Protein AF-X1VMS5-F1 (afdb_monomer)

Nearest PDB structures (foldseek):
  7uw5-assembly1_A  TM=4.651E-01  e=5.951E-03  Escherichia coli K-12
  2aho-assembly1_B  TM=5.782E-01  e=3.122E-01  Saccharolobus solfataricus
  3cw2-assembly4_H  TM=4.442E-01  e=6.573E-02  Saccharolobus solfataricus
  1yz7-assembly1_A  TM=4.915E-01  e=4.048E-01  Pyrococcus abyssi
  1yz6-assembly1_A  TM=4.590E-01  e=3.555E-01  Pyrococcus abyssi

Structure (mmCIF, N/CA/C/O backbone):
data_AF-X1VMS5-F1
#
_entry.id   AF-X1VMS5-F1
#
loop_
_atom_site.group_PDB
_atom_site.id
_atom_site.type_symbol
_atom_site.label_atom_id
_atom_site.label_alt_id
_atom_site.label_comp_id
_atom_site.label_asym_id
_atom_site.label_entity_id
_atom_site.label_seq_id
_atom_site.pdbx_PDB_ins_code
_atom_site.Cartn_x
_atom_site.Cartn_y
_atom_site.Cartn_z
_atom_site.occupancy
_atom_site.B_iso_or_equiv
_atom_site.auth_seq_id
_atom_site.auth_comp_id
_atom_site.auth_asym_id
_atom_site.auth_atom_id
_atom_site.pdbx_PDB_model_num
ATOM 1 N N . MET A 1 1 ? -19.533 -11.650 4.746 1.00 67.62 1 MET A N 1
ATOM 2 C CA . MET A 1 1 ? -18.355 -10.965 4.183 1.00 67.62 1 MET A CA 1
ATOM 3 C C . MET A 1 1 ? -17.850 -11.803 3.021 1.00 67.62 1 MET A C 1
ATOM 5 O O . MET A 1 1 ? -17.771 -13.014 3.187 1.00 67.62 1 MET A O 1
ATOM 9 N N . ASN A 1 2 ? -17.622 -11.211 1.847 1.00 78.31 2 ASN A N 1
ATOM 10 C CA . ASN A 1 2 ? -17.078 -11.948 0.708 1.00 78.31 2 ASN A CA 1
ATOM 11 C C . ASN A 1 2 ? -15.550 -11.993 0.842 1.00 78.31 2 ASN A C 1
ATOM 13 O O . ASN A 1 2 ? -14.917 -10.943 0.887 1.00 78.31 2 ASN A O 1
ATOM 17 N N . LEU A 1 3 ? -14.993 -13.198 0.964 1.00 87.81 3 LEU A N 1
ATOM 18 C CA . LEU A 1 3 ? -13.551 -13.437 1.045 1.00 87.81 3 LEU A CA 1
ATOM 19 C C . LEU A 1 3 ? -12.930 -13.759 -0.313 1.00 87.81 3 LEU A C 1
ATOM 21 O O . LEU A 1 3 ? -11.735 -14.025 -0.391 1.00 87.81 3 LEU A O 1
ATOM 25 N N . ASP A 1 4 ? -13.720 -13.761 -1.382 1.00 92.44 4 ASP A N 1
ATOM 26 C CA . ASP A 1 4 ? -13.183 -13.879 -2.724 1.00 92.44 4 ASP A CA 1
ATOM 27 C C . ASP A 1 4 ? -12.450 -12.586 -3.089 1.00 92.44 4 ASP A C 1
ATOM 29 O O . ASP A 1 4 ? -13.071 -11.557 -3.337 1.00 92.44 4 ASP A O 1
ATOM 33 N N . TYR A 1 5 ? -11.120 -12.638 -3.080 1.00 91.88 5 TYR A N 1
ATOM 34 C CA . TYR A 1 5 ? -10.240 -11.511 -3.397 1.00 91.88 5 TYR A CA 1
ATOM 35 C C . TYR A 1 5 ? -9.513 -11.689 -4.730 1.00 91.88 5 TYR A C 1
ATOM 37 O O . TYR A 1 5 ? -8.827 -10.775 -5.179 1.00 91.88 5 TYR A O 1
ATOM 45 N N . LYS A 1 6 ? -9.616 -12.862 -5.369 1.00 91.69 6 LYS A N 1
ATOM 46 C CA . LYS A 1 6 ? -8.789 -13.186 -6.542 1.00 91.69 6 LYS A CA 1
ATOM 47 C C . LYS A 1 6 ? -9.113 -12.298 -7.734 1.00 91.69 6 LYS A C 1
ATOM 49 O O . LYS A 1 6 ? -8.205 -11.907 -8.451 1.00 91.69 6 LYS A O 1
ATOM 54 N N . HIS A 1 7 ? -10.382 -11.931 -7.889 1.00 91.75 7 HIS A N 1
ATOM 55 C CA . HIS A 1 7 ? -10.835 -11.008 -8.929 1.00 91.75 7 HIS A CA 1
ATOM 56 C C . HIS A 1 7 ? -10.293 -9.578 -8.761 1.00 91.75 7 HIS A C 1
ATOM 58 O O . HIS A 1 7 ? -10.384 -8.782 -9.688 1.00 91.75 7 HIS A O 1
ATOM 64 N N . LEU A 1 8 ? -9.750 -9.243 -7.584 1.00 91.94 8 LEU A N 1
ATOM 65 C CA . LEU A 1 8 ? -9.085 -7.968 -7.335 1.00 91.94 8 LEU A CA 1
ATOM 66 C C . LEU A 1 8 ? -7.600 -8.024 -7.704 1.00 91.94 8 LEU A C 1
ATOM 68 O O . LEU A 1 8 ? -6.955 -6.987 -7.698 1.00 91.94 8 LEU A O 1
ATOM 72 N N . LEU A 1 9 ? -7.015 -9.190 -7.980 1.00 93.19 9 LEU A N 1
ATOM 73 C CA . LEU A 1 9 ? -5.594 -9.290 -8.309 1.00 93.19 9 LEU A CA 1
ATOM 74 C C . LEU A 1 9 ? -5.364 -9.075 -9.812 1.00 93.19 9 LEU A C 1
ATOM 76 O O . LEU A 1 9 ? -6.178 -9.519 -10.623 1.00 93.19 9 LEU A O 1
ATOM 80 N N . PRO A 1 10 ? -4.253 -8.432 -10.212 1.00 92.38 10 PRO A N 1
ATOM 81 C CA . PRO A 1 10 ? -3.918 -8.288 -11.623 1.00 92.38 10 PRO A CA 1
ATOM 82 C C . PRO A 1 10 ? -3.545 -9.648 -12.235 1.00 92.38 10 PRO A C 1
ATOM 84 O O . PRO A 1 10 ? -2.532 -10.242 -11.873 1.00 92.38 10 PRO A O 1
ATOM 87 N N . GLU A 1 11 ? -4.330 -10.127 -13.207 1.00 91.38 11 GLU A N 1
ATOM 88 C CA . GLU A 1 11 ? -4.109 -11.427 -13.873 1.00 91.38 11 GLU A CA 1
ATOM 89 C C . GLU A 1 11 ? -2.792 -11.501 -14.663 1.00 91.38 11 GLU A C 1
ATOM 91 O O . GLU A 1 11 ? -2.281 -12.584 -14.935 1.00 91.38 11 GLU A O 1
ATOM 96 N N . SER A 1 12 ? -2.241 -10.352 -15.063 1.00 92.50 12 SER A N 1
ATOM 97 C CA . SER A 1 12 ? -1.046 -10.278 -15.902 1.00 92.50 12 SER A CA 1
ATOM 98 C C . SER A 1 12 ? 0.267 -10.382 -15.131 1.00 92.50 12 SER A C 1
ATOM 100 O O . SER A 1 12 ? 1.311 -10.490 -15.777 1.00 92.50 12 SER A O 1
ATOM 102 N N . PHE A 1 13 ? 0.242 -10.295 -13.799 1.00 94.50 13 PHE A N 1
ATOM 103 C CA . PHE A 1 13 ? 1.445 -10.270 -12.965 1.00 94.50 13 PHE A CA 1
ATOM 104 C C . PHE A 1 13 ? 2.062 -11.667 -12.854 1.00 94.50 13 PHE A C 1
ATOM 106 O O . PHE A 1 13 ? 1.355 -12.672 -12.860 1.00 94.50 13 PHE A O 1
ATOM 113 N N . ALA A 1 14 ? 3.390 -11.739 -12.778 1.00 94.19 14 ALA A N 1
ATOM 114 C CA . ALA A 1 14 ? 4.090 -13.007 -12.594 1.00 94.19 14 ALA A CA 1
ATOM 115 C C . ALA A 1 14 ? 3.903 -13.586 -11.183 1.00 94.19 14 ALA A C 1
ATOM 117 O O . ALA A 1 14 ? 3.765 -12.837 -10.213 1.00 94.19 14 ALA A O 1
ATOM 118 N N . ASP A 1 15 ? 3.980 -14.913 -11.061 1.00 92.19 15 ASP A N 1
ATOM 119 C CA . ASP A 1 15 ? 3.838 -15.633 -9.785 1.00 92.19 15 ASP A CA 1
ATOM 120 C C . ASP A 1 15 ? 4.926 -15.272 -8.756 1.00 92.19 15 ASP A C 1
ATOM 122 O O . ASP A 1 15 ? 4.728 -15.439 -7.554 1.00 92.19 15 ASP A O 1
ATOM 126 N N . ASP A 1 16 ? 6.077 -14.777 -9.217 1.00 93.00 16 ASP A N 1
ATOM 127 C CA . ASP A 1 16 ? 7.202 -14.318 -8.399 1.00 93.00 16 ASP A CA 1
ATOM 128 C C .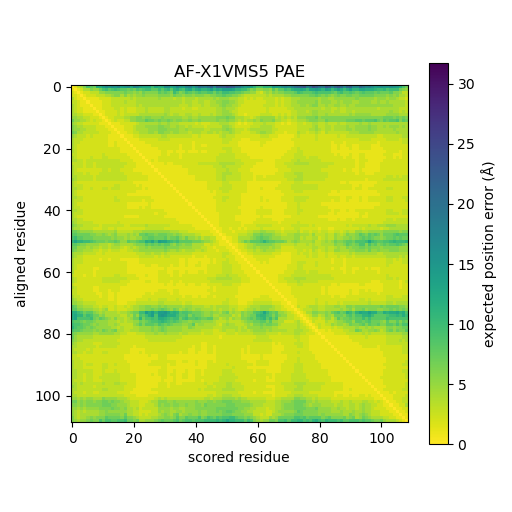 ASP A 1 16 ? 7.191 -12.802 -8.136 1.00 93.00 16 ASP A C 1
ATOM 130 O O . ASP A 1 16 ? 8.155 -12.261 -7.586 1.00 93.00 16 ASP A O 1
ATOM 134 N N . SER A 1 17 ? 6.094 -12.112 -8.479 1.00 95.12 17 SER A N 1
ATOM 135 C CA . SER A 1 17 ? 5.905 -10.696 -8.151 1.00 95.12 17 SER A CA 1
ATOM 136 C C . SER A 1 17 ? 6.058 -10.463 -6.652 1.00 95.12 17 SER A C 1
ATOM 138 O O . SER A 1 17 ? 5.552 -11.218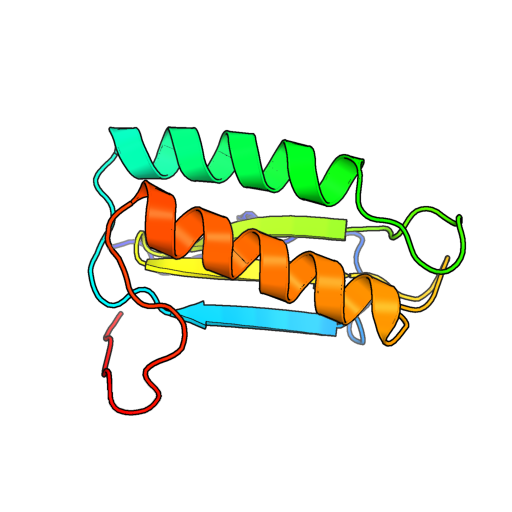 -5.815 1.00 95.12 17 SER A O 1
ATOM 140 N N . ARG A 1 18 ? 6.721 -9.367 -6.289 1.00 95.56 18 ARG A N 1
ATOM 141 C CA . ARG A 1 18 ? 6.860 -9.000 -4.881 1.00 95.56 18 ARG A CA 1
ATOM 142 C C . ARG A 1 18 ? 5.555 -8.447 -4.354 1.00 95.56 18 ARG A C 1
ATOM 144 O O . ARG A 1 18 ? 4.904 -7.646 -5.021 1.00 95.56 18 ARG A O 1
ATOM 151 N N . VAL A 1 19 ? 5.219 -8.834 -3.129 1.00 96.62 19 VAL A N 1
ATOM 152 C CA . VAL A 1 19 ? 4.006 -8.400 -2.440 1.00 96.62 19 VAL A CA 1
ATOM 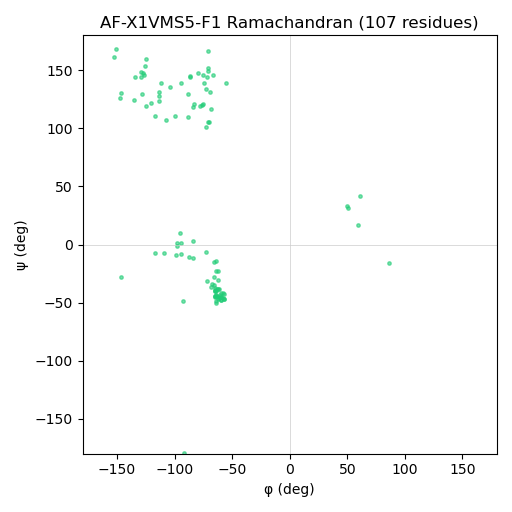153 C C . VAL A 1 19 ? 4.373 -7.865 -1.064 1.00 96.62 19 VAL A C 1
ATOM 155 O O . VAL A 1 19 ? 5.059 -8.531 -0.287 1.00 96.62 19 VAL A O 1
ATOM 158 N N . TRP A 1 20 ? 3.882 -6.672 -0.750 1.00 97.69 20 TRP A N 1
ATOM 159 C CA . TRP A 1 20 ? 3.933 -6.084 0.581 1.00 97.69 20 TRP A CA 1
ATOM 160 C C . TRP A 1 20 ? 2.517 -5.964 1.121 1.00 97.69 20 TRP A C 1
ATOM 162 O O . TRP A 1 20 ? 1.631 -5.451 0.441 1.00 97.69 20 TRP A O 1
ATOM 172 N N . VAL A 1 21 ? 2.315 -6.417 2.355 1.00 97.38 21 VAL A N 1
ATOM 173 C CA . VAL A 1 21 ? 1.020 -6.371 3.037 1.00 97.38 21 VAL A CA 1
ATOM 174 C C . VAL A 1 21 ? 1.171 -5.550 4.310 1.00 97.38 21 VAL A C 1
ATOM 176 O O . VAL A 1 21 ? 1.980 -5.882 5.176 1.00 97.38 21 VAL A O 1
ATOM 179 N N . TYR A 1 22 ? 0.379 -4.487 4.420 1.00 98.00 22 TYR A N 1
ATOM 180 C CA . TYR A 1 22 ? 0.360 -3.577 5.559 1.00 98.00 22 TYR A CA 1
ATOM 181 C C . TYR A 1 22 ? -1.011 -3.625 6.230 1.00 98.00 22 TYR A C 1
ATOM 183 O O . TYR A 1 22 ? -2.010 -3.168 5.675 1.00 98.00 22 TYR A O 1
ATOM 191 N N . GLN A 1 23 ? -1.056 -4.182 7.438 1.00 97.94 23 GLN A N 1
ATOM 192 C CA . GLN A 1 23 ? -2.266 -4.250 8.254 1.00 97.94 23 GLN A CA 1
ATOM 193 C C . GLN A 1 23 ? -2.454 -2.939 9.020 1.00 97.94 23 GLN A C 1
ATOM 195 O O . GLN A 1 23 ? -1.608 -2.581 9.835 1.00 97.94 23 GLN A O 1
ATOM 200 N N . SER A 1 24 ? -3.579 -2.258 8.812 1.00 98.12 24 SER A N 1
ATOM 201 C CA . SER A 1 24 ? -3.978 -1.106 9.625 1.00 98.12 24 SER A CA 1
ATOM 202 C C . SER A 1 24 ? -4.408 -1.526 11.036 1.00 98.12 24 SER A C 1
ATOM 204 O O . SER A 1 24 ? -4.987 -2.597 11.241 1.00 98.12 24 SER A O 1
ATOM 206 N N . SER A 1 25 ? -4.194 -0.651 12.020 1.00 97.62 25 SER A N 1
ATOM 207 C CA . SER A 1 25 ? -4.640 -0.830 13.408 1.00 97.62 25 SER A CA 1
ATOM 208 C C . SER A 1 25 ? -6.165 -0.879 13.582 1.00 97.62 25 SER A C 1
ATOM 210 O O . SER A 1 25 ? -6.640 -1.298 14.636 1.00 97.62 25 SER A O 1
ATOM 212 N N . ARG A 1 26 ? -6.936 -0.472 12.565 1.00 96.75 26 ARG A N 1
ATOM 213 C CA . ARG A 1 26 ? -8.406 -0.540 12.530 1.00 96.75 26 ARG A CA 1
ATOM 214 C C . ARG A 1 26 ? -8.930 -0.699 11.103 1.00 96.75 26 ARG A C 1
ATOM 216 O O . ARG A 1 26 ? -8.204 -0.449 10.142 1.00 96.75 26 ARG A O 1
ATOM 223 N N . LEU A 1 27 ? -10.218 -1.020 10.983 1.00 97.25 27 LEU A N 1
ATOM 224 C CA . LEU A 1 27 ? -10.934 -0.932 9.711 1.00 97.25 27 LEU A CA 1
ATOM 225 C C . LEU A 1 27 ? -11.060 0.528 9.249 1.00 97.25 27 LEU A C 1
ATOM 227 O O . LEU A 1 27 ? -11.231 1.447 10.062 1.00 97.25 27 LEU A O 1
ATOM 231 N N . PHE A 1 28 ? -11.018 0.720 7.937 1.00 98.12 28 PHE A N 1
ATOM 232 C CA . PHE A 1 28 ? -11.341 1.975 7.274 1.00 98.12 28 PHE A CA 1
ATOM 233 C C . PHE A 1 28 ? -12.839 2.068 6.991 1.00 98.12 28 PHE A C 1
ATOM 235 O O . PHE A 1 28 ? -13.507 1.076 6.692 1.00 98.12 28 PHE A O 1
ATOM 242 N N . SER A 1 29 ? -13.372 3.281 7.082 1.00 98.12 29 SER A N 1
ATOM 243 C CA . SER A 1 29 ? -14.712 3.592 6.588 1.00 98.12 29 SER A CA 1
ATOM 244 C C . SER A 1 29 ? -14.752 3.588 5.055 1.00 98.12 29 SER A C 1
ATOM 246 O O . SER A 1 29 ? -13.716 3.642 4.397 1.00 98.12 29 SER A O 1
ATOM 248 N N . LEU A 1 30 ? -15.955 3.588 4.471 1.00 97.19 30 LEU A N 1
ATOM 249 C CA . LEU A 1 30 ? -16.118 3.657 3.015 1.00 97.19 30 LEU A CA 1
ATOM 250 C C . LEU A 1 30 ? -15.453 4.900 2.403 1.00 97.19 30 LEU A C 1
ATOM 252 O O . LEU A 1 30 ? -14.807 4.798 1.368 1.00 97.19 30 LEU A O 1
ATOM 256 N N . ALA A 1 31 ? -15.595 6.060 3.048 1.00 98.12 31 ALA A N 1
ATOM 257 C CA . ALA A 1 31 ? -14.996 7.300 2.561 1.00 98.12 31 ALA A CA 1
ATOM 258 C C . ALA A 1 31 ? -13.461 7.231 2.577 1.00 98.12 31 ALA A C 1
ATOM 260 O O . ALA A 1 31 ? -12.822 7.589 1.593 1.00 98.12 31 ALA A O 1
ATOM 261 N N . GLU A 1 32 ? -12.881 6.712 3.663 1.00 98.44 32 GLU A N 1
ATOM 262 C CA . GLU A 1 32 ? -11.431 6.519 3.771 1.00 98.44 32 GLU A CA 1
ATOM 263 C C . GLU A 1 32 ? -10.921 5.495 2.756 1.00 98.44 32 GLU A C 1
ATOM 265 O O . GLU A 1 32 ? -9.875 5.703 2.158 1.00 98.44 32 GLU A O 1
ATOM 270 N N . ALA A 1 33 ? -11.655 4.405 2.531 1.00 97.94 33 ALA A N 1
ATOM 271 C CA . ALA A 1 33 ? -11.272 3.376 1.571 1.00 97.94 33 ALA A CA 1
ATOM 272 C C . ALA A 1 33 ? -11.196 3.913 0.137 1.00 97.94 33 ALA A C 1
ATOM 274 O O . ALA A 1 33 ? -10.190 3.694 -0.529 1.00 97.94 33 ALA A O 1
ATOM 275 N N . LEU A 1 34 ? -12.209 4.669 -0.307 1.00 97.88 34 LEU A N 1
ATOM 276 C CA . LEU A 1 34 ? -12.209 5.299 -1.633 1.00 97.88 34 LEU A CA 1
ATOM 277 C C . LEU A 1 34 ? -11.017 6.252 -1.797 1.00 97.88 34 LEU A C 1
ATOM 279 O O . LEU A 1 34 ? -10.334 6.250 -2.817 1.00 97.88 34 LEU A O 1
ATOM 283 N N . GLU A 1 35 ? -10.718 7.029 -0.758 1.00 98.44 35 GLU A N 1
ATOM 284 C CA . GLU A 1 35 ? -9.578 7.942 -0.754 1.00 98.44 35 GLU A CA 1
ATOM 285 C C . GLU A 1 35 ? -8.225 7.205 -0.739 1.00 98.44 35 GLU A C 1
ATOM 287 O O . GLU A 1 35 ? -7.262 7.642 -1.375 1.00 98.44 35 GLU A O 1
ATOM 292 N N . ILE A 1 36 ? -8.133 6.076 -0.032 1.00 98.50 36 ILE A N 1
ATOM 293 C CA . ILE A 1 36 ? -6.954 5.201 -0.029 1.00 98.50 36 ILE A CA 1
ATOM 294 C C . ILE A 1 36 ? -6.735 4.594 -1.416 1.00 98.50 36 ILE A C 1
ATOM 296 O O . ILE A 1 36 ? -5.600 4.594 -1.885 1.00 98.50 36 ILE A O 1
ATOM 300 N N . GLU A 1 37 ? -7.785 4.116 -2.086 1.00 97.44 37 GLU A N 1
ATOM 301 C CA . GLU A 1 37 ? -7.699 3.578 -3.449 1.00 97.44 37 GLU A CA 1
ATOM 302 C C . GLU A 1 37 ? -7.170 4.626 -4.440 1.00 97.44 37 GLU A C 1
ATOM 304 O O . GLU A 1 37 ? -6.258 4.339 -5.217 1.00 97.44 37 GLU A O 1
ATOM 309 N N . GLU A 1 38 ? -7.665 5.866 -4.382 1.00 98.25 38 GLU A N 1
ATOM 310 C CA . GLU A 1 38 ? -7.150 6.967 -5.210 1.00 98.25 38 GLU A CA 1
ATOM 311 C C . GLU A 1 38 ? -5.661 7.242 -4.951 1.00 98.25 38 GLU A C 1
ATOM 313 O O . GLU A 1 38 ? -4.870 7.389 -5.889 1.00 98.25 38 GLU A O 1
ATOM 318 N N . LEU A 1 39 ? -5.256 7.283 -3.677 1.00 98.56 39 LEU A N 1
ATOM 319 C CA . LEU A 1 39 ? -3.858 7.482 -3.299 1.00 98.56 39 LEU A CA 1
ATOM 320 C C . LEU A 1 39 ? -2.956 6.323 -3.734 1.00 98.56 39 LEU A C 1
ATOM 322 O O . LEU A 1 39 ? -1.825 6.568 -4.156 1.00 98.56 39 LEU A O 1
ATOM 326 N N . LEU A 1 40 ? -3.437 5.083 -3.629 1.00 98.38 40 LEU A N 1
ATOM 327 C CA . LEU A 1 40 ? -2.713 3.887 -4.057 1.00 98.38 40 LEU A CA 1
ATOM 328 C C . LEU A 1 40 ? -2.483 3.909 -5.561 1.00 98.38 40 LEU A C 1
ATOM 330 O O . LEU A 1 40 ? -1.337 3.794 -5.987 1.00 98.38 40 LEU A O 1
ATOM 334 N N . ASN A 1 41 ? -3.537 4.153 -6.341 1.00 97.44 41 ASN A N 1
ATOM 335 C CA . ASN A 1 41 ? -3.455 4.245 -7.797 1.00 97.44 41 ASN A CA 1
ATOM 336 C C . ASN A 1 41 ? -2.467 5.328 -8.243 1.00 97.44 41 ASN A C 1
ATOM 338 O O . ASN A 1 41 ? -1.673 5.118 -9.161 1.00 97.44 41 ASN A O 1
ATOM 342 N N . LYS A 1 42 ? -2.481 6.486 -7.570 1.00 98.06 42 LYS A N 1
ATOM 343 C CA . LYS A 1 42 ? -1.515 7.550 -7.843 1.00 98.06 42 LYS A CA 1
ATOM 344 C C . LYS A 1 42 ? -0.086 7.113 -7.519 1.00 98.06 42 LYS A C 1
ATOM 346 O O . LYS A 1 42 ? 0.808 7.307 -8.337 1.00 98.06 42 LYS A O 1
ATOM 351 N N . PHE A 1 43 ? 0.134 6.528 -6.341 1.00 97.88 43 PHE A N 1
ATOM 352 C CA . PHE A 1 43 ? 1.461 6.079 -5.931 1.00 97.88 43 PHE A CA 1
ATOM 353 C C . PHE A 1 43 ? 2.029 5.035 -6.896 1.00 97.88 43 PHE A C 1
ATOM 355 O O . PHE A 1 43 ? 3.168 5.181 -7.331 1.00 97.88 43 PHE A 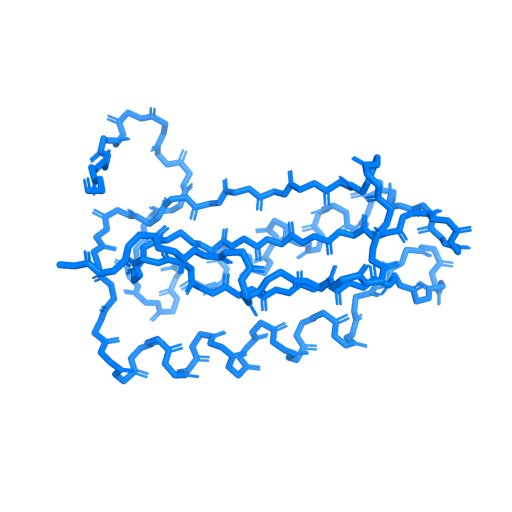O 1
ATOM 362 N N . THR A 1 44 ? 1.252 4.014 -7.263 1.00 96.56 44 THR A N 1
ATOM 363 C CA . THR A 1 44 ? 1.733 2.936 -8.138 1.00 96.56 44 THR A CA 1
ATOM 364 C C . THR A 1 44 ? 2.013 3.418 -9.554 1.00 96.56 44 THR A C 1
ATOM 366 O O . THR A 1 44 ? 2.991 2.974 -10.146 1.00 96.56 44 THR A O 1
ATOM 369 N N . ALA A 1 45 ? 1.241 4.380 -10.071 1.00 95.75 45 ALA A N 1
ATOM 370 C CA . ALA A 1 45 ? 1.525 5.019 -11.358 1.00 95.75 45 ALA A CA 1
ATOM 371 C C . ALA A 1 45 ? 2.825 5.850 -11.349 1.00 95.75 45 ALA A C 1
ATOM 373 O O . ALA A 1 45 ? 3.474 6.019 -12.380 1.00 95.75 45 ALA A O 1
ATOM 374 N N . GLU A 1 46 ? 3.217 6.379 -10.188 1.00 95.06 46 GLU A N 1
ATOM 375 C CA . GLU A 1 46 ? 4.420 7.200 -10.013 1.00 95.06 46 GLU A CA 1
ATOM 376 C C . GLU A 1 46 ? 5.618 6.397 -9.469 1.00 95.06 46 GLU A C 1
ATOM 378 O O . GLU A 1 46 ? 6.709 6.953 -9.288 1.00 95.06 46 GLU A O 1
ATOM 383 N N . TRP A 1 47 ? 5.451 5.098 -9.201 1.00 95.25 47 TRP A N 1
ATOM 384 C CA . TRP A 1 47 ? 6.467 4.305 -8.521 1.00 95.25 47 TRP A CA 1
ATOM 385 C C . TRP A 1 47 ? 7.627 3.961 -9.459 1.00 95.25 47 TRP A C 1
ATOM 387 O O . TRP A 1 47 ? 7.469 3.329 -10.505 1.00 95.25 47 TRP A O 1
ATOM 397 N N . ARG A 1 48 ? 8.834 4.396 -9.077 1.00 92.25 48 ARG A N 1
ATOM 398 C CA . ARG A 1 48 ? 10.051 4.248 -9.883 1.00 92.25 48 ARG A CA 1
ATOM 399 C C . ARG A 1 48 ? 11.180 3.580 -9.109 1.00 92.25 48 ARG A C 1
ATOM 401 O O . ARG A 1 48 ? 11.373 3.857 -7.926 1.00 92.25 48 ARG A O 1
ATOM 408 N N . SER A 1 49 ? 11.981 2.787 -9.817 1.00 90.44 49 SER A N 1
ATOM 409 C CA . SER A 1 49 ? 13.227 2.170 -9.351 1.00 90.44 49 SER A CA 1
ATOM 410 C C . SER A 1 49 ? 14.366 2.555 -10.295 1.00 90.44 49 SER A C 1
ATOM 412 O O . SER A 1 49 ? 14.296 2.311 -11.496 1.00 90.44 49 SER A O 1
ATOM 414 N N . HIS A 1 50 ? 15.398 3.233 -9.777 1.00 86.56 50 HIS A N 1
ATOM 415 C CA . HIS A 1 50 ? 16.513 3.771 -10.580 1.00 86.56 50 HIS A CA 1
ATOM 416 C C . HIS A 1 50 ? 16.071 4.587 -11.817 1.00 86.56 50 HIS A C 1
ATOM 418 O O . HIS A 1 50 ? 16.734 4.582 -12.850 1.00 86.56 50 HIS A O 1
ATOM 424 N N . GLY A 1 51 ? 14.941 5.296 -11.712 1.00 83.06 51 GLY A N 1
ATOM 425 C CA . GLY A 1 51 ? 14.356 6.097 -12.795 1.00 83.06 51 GLY A CA 1
ATOM 426 C C . GLY A 1 51 ? 13.445 5.322 -13.755 1.00 83.06 51 GLY A C 1
ATOM 427 O O . GLY A 1 51 ? 12.640 5.949 -14.443 1.00 83.06 51 GLY A O 1
ATOM 428 N N . ALA A 1 52 ? 13.506 3.988 -13.756 1.00 88.06 52 ALA A N 1
ATOM 429 C CA . ALA A 1 52 ? 12.596 3.135 -14.512 1.00 88.06 52 ALA A CA 1
ATOM 430 C C . ALA A 1 52 ? 11.253 2.980 -13.787 1.00 88.06 52 ALA A C 1
ATOM 432 O O . ALA A 1 52 ? 11.197 2.997 -12.557 1.00 88.06 52 ALA A O 1
ATOM 433 N N . GLU A 1 53 ? 10.175 2.842 -14.554 1.00 89.12 53 GLU A N 1
ATOM 434 C CA . GLU A 1 53 ? 8.833 2.589 -14.019 1.00 89.12 53 GLU A CA 1
ATOM 435 C C . GLU A 1 53 ? 8.730 1.154 -13.512 1.00 89.12 53 GLU A C 1
ATOM 437 O O . GLU A 1 53 ? 9.169 0.217 -14.182 1.00 89.12 53 GLU A O 1
ATOM 442 N N . VAL A 1 54 ? 8.169 1.003 -12.314 1.00 90.38 54 VAL A N 1
ATOM 443 C CA . VAL A 1 54 ? 7.841 -0.302 -11.741 1.00 90.38 54 VAL A CA 1
ATOM 444 C C . VAL A 1 54 ? 6.438 -0.667 -12.213 1.00 90.38 54 VAL A C 1
ATOM 446 O O . VAL A 1 54 ? 5.518 0.135 -12.075 1.00 90.38 54 VAL A O 1
ATOM 449 N N . ASP A 1 55 ? 6.265 -1.868 -12.763 1.00 94.06 55 ASP A N 1
ATOM 450 C CA . ASP A 1 55 ? 4.930 -2.386 -13.065 1.00 94.06 55 ASP A CA 1
ATOM 451 C C . ASP A 1 55 ? 4.271 -2.766 -11.735 1.00 94.06 55 ASP A C 1
ATOM 453 O O . ASP A 1 55 ? 4.654 -3.745 -11.090 1.00 94.06 55 ASP A O 1
ATOM 457 N N . ALA A 1 56 ? 3.388 -1.896 -11.253 1.00 95.94 56 ALA A N 1
ATOM 458 C CA . ALA A 1 56 ? 2.943 -1.894 -9.872 1.00 95.94 56 ALA A CA 1
ATOM 459 C C . ALA A 1 56 ? 1.424 -1.886 -9.741 1.00 95.94 56 ALA A C 1
ATOM 461 O O . ALA A 1 56 ? 0.703 -1.277 -10.530 1.00 95.94 56 ALA A O 1
ATOM 462 N N . TYR A 1 57 ? 0.955 -2.516 -8.672 1.00 97.44 57 TYR A N 1
ATOM 463 C CA . TYR A 1 57 ? -0.450 -2.584 -8.308 1.00 97.44 57 TYR A CA 1
ATOM 464 C C . TYR A 1 57 ? -0.623 -2.305 -6.815 1.00 97.44 57 TYR A C 1
ATOM 466 O O . TYR A 1 57 ? 0.227 -2.670 -6.004 1.00 97.44 57 TYR A O 1
ATOM 474 N N . GLY A 1 58 ? -1.707 -1.627 -6.448 1.00 97.81 58 GLY A N 1
ATOM 475 C CA . GLY A 1 58 ? -1.989 -1.245 -5.072 1.00 97.81 58 GLY A CA 1
ATOM 476 C C . GLY A 1 58 ? -3.485 -1.255 -4.815 1.00 97.81 58 GLY A C 1
ATOM 477 O O . GLY A 1 58 ? -4.234 -0.683 -5.600 1.00 97.81 58 GLY A O 1
ATOM 478 N N . ASN A 1 59 ? -3.927 -1.899 -3.736 1.00 97.81 59 ASN A N 1
ATOM 479 C CA . ASN A 1 59 ? -5.343 -1.917 -3.361 1.00 97.81 59 ASN A CA 1
ATOM 480 C C . ASN A 1 59 ? -5.535 -2.104 -1.846 1.00 97.81 59 ASN A C 1
ATOM 482 O O . ASN A 1 59 ? -4.622 -2.535 -1.134 1.00 97.81 59 ASN A O 1
ATOM 486 N N . LEU A 1 60 ? -6.725 -1.761 -1.354 1.00 97.69 60 LEU A N 1
ATOM 487 C CA . LEU A 1 60 ? -7.165 -1.975 0.014 1.00 97.69 60 LEU A CA 1
ATOM 488 C C . LEU A 1 60 ? -8.047 -3.227 0.096 1.00 97.69 60 LEU A C 1
ATOM 490 O O . LEU A 1 60 ? -9.196 -3.251 -0.335 1.00 97.69 60 LEU A O 1
ATOM 494 N N . PHE A 1 61 ? -7.525 -4.268 0.730 1.00 96.75 61 PHE A N 1
ATOM 495 C CA . PHE A 1 61 ? -8.233 -5.521 0.938 1.00 96.75 61 PHE A CA 1
ATOM 496 C C . PHE A 1 61 ? -8.927 -5.532 2.295 1.00 96.75 61 PHE A C 1
ATOM 498 O O . PHE A 1 61 ? -8.373 -5.099 3.311 1.00 96.75 61 PHE A O 1
ATOM 505 N N . PHE A 1 62 ? -10.153 -6.059 2.305 1.00 95.81 62 PHE A N 1
ATOM 506 C CA . PHE A 1 62 ? -10.947 -6.295 3.516 1.00 95.81 62 PHE A CA 1
ATOM 507 C C . PHE A 1 62 ? -11.047 -5.074 4.443 1.00 95.81 62 PHE A C 1
ATOM 509 O O . PHE A 1 62 ? -11.120 -5.220 5.658 1.00 95.81 62 PHE A O 1
ATOM 516 N N . TRP A 1 63 ? -11.033 -3.866 3.870 1.00 95.56 63 TRP A N 1
ATOM 517 C CA . TRP A 1 63 ? -11.108 -2.597 4.603 1.00 95.56 63 TRP A CA 1
ATOM 518 C C . TRP A 1 63 ? -9.982 -2.377 5.624 1.00 95.56 63 TRP A C 1
ATOM 520 O O . TRP A 1 63 ? -10.126 -1.527 6.497 1.00 95.56 63 TRP A O 1
ATOM 530 N N . GLN A 1 64 ? -8.872 -3.118 5.554 1.00 96.69 64 GLN A N 1
ATOM 531 C CA . GLN A 1 64 ? -7.827 -3.057 6.587 1.00 96.69 64 GLN A CA 1
ATOM 532 C C . GLN A 1 64 ? -6.406 -3.268 6.065 1.00 96.69 64 GLN A C 1
ATOM 534 O O . GLN A 1 64 ? -5.457 -2.757 6.664 1.00 96.69 64 GLN A O 1
ATOM 539 N N . PHE A 1 65 ? -6.242 -4.009 4.972 1.00 97.75 65 PHE A N 1
ATOM 540 C CA . PHE A 1 65 ? -4.935 -4.416 4.474 1.00 97.75 65 PHE A CA 1
ATOM 541 C C . PHE A 1 65 ? -4.595 -3.644 3.213 1.00 97.75 65 PHE A C 1
ATOM 543 O O . PHE A 1 65 ? -5.148 -3.907 2.149 1.00 97.75 65 PHE A O 1
ATOM 550 N N . VAL A 1 66 ? -3.664 -2.703 3.321 1.00 98.25 66 VAL A N 1
ATOM 551 C CA . VAL A 1 66 ? -3.069 -2.098 2.132 1.00 98.25 66 VAL A CA 1
ATOM 552 C C . VAL A 1 66 ? -2.082 -3.103 1.556 1.00 98.25 66 VAL A C 1
ATOM 554 O O . VAL A 1 66 ? -1.136 -3.508 2.234 1.00 98.25 66 VAL A O 1
ATOM 557 N N . VAL A 1 67 ? -2.309 -3.515 0.314 1.00 98.19 67 VAL A N 1
ATOM 558 C CA . VAL A 1 67 ? -1.421 -4.422 -0.411 1.00 98.19 67 VAL A CA 1
ATOM 559 C C . VAL A 1 67 ? -0.800 -3.669 -1.572 1.00 98.19 67 VAL A C 1
ATOM 561 O O . VAL A 1 67 ? -1.510 -3.062 -2.369 1.00 98.19 67 VAL A O 1
ATOM 564 N N . LEU A 1 68 ? 0.527 -3.725 -1.653 1.00 98.06 68 LEU A N 1
ATOM 565 C CA . LEU A 1 68 ? 1.306 -3.265 -2.796 1.00 98.0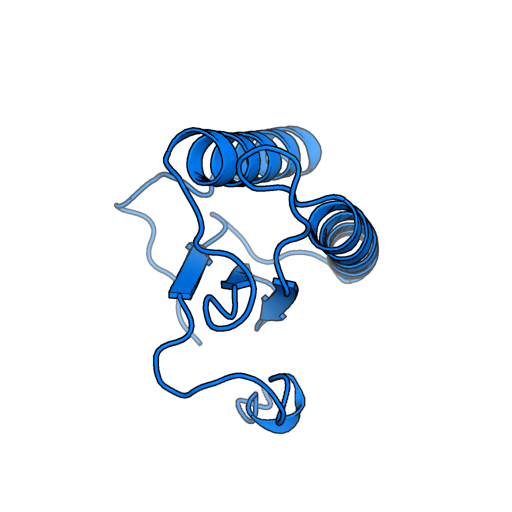6 68 LEU A CA 1
ATOM 566 C C . LEU A 1 68 ? 1.933 -4.477 -3.479 1.00 98.06 68 LEU A C 1
ATOM 568 O O . LEU A 1 68 ? 2.434 -5.380 -2.810 1.00 98.06 68 LEU A O 1
ATOM 572 N N . MET A 1 69 ? 1.936 -4.479 -4.804 1.00 97.25 69 MET A N 1
ATOM 573 C CA . MET A 1 69 ? 2.551 -5.508 -5.631 1.00 97.25 69 MET A CA 1
ATOM 574 C C . MET A 1 69 ? 3.454 -4.859 -6.675 1.00 97.25 69 MET A C 1
ATOM 576 O O . MET A 1 69 ? 3.131 -3.791 -7.194 1.00 97.25 69 MET A O 1
ATOM 580 N N . ALA A 1 70 ? 4.568 -5.514 -6.990 1.00 95.81 70 ALA A N 1
ATOM 581 C CA . ALA A 1 70 ? 5.462 -5.116 -8.069 1.00 95.81 70 ALA A CA 1
ATOM 582 C C . ALA A 1 70 ? 5.877 -6.336 -8.892 1.00 95.81 70 ALA A C 1
ATOM 584 O O . ALA A 1 70 ? 6.431 -7.296 -8.349 1.00 95.81 70 ALA A O 1
ATOM 585 N N . ASP A 1 71 ? 5.636 -6.271 -10.197 1.00 94.62 71 ASP A N 1
ATOM 586 C CA . ASP A 1 71 ? 6.124 -7.247 -11.160 1.00 94.62 71 ASP A CA 1
ATOM 587 C C . ASP A 1 71 ? 7.520 -6.835 -11.644 1.00 94.62 71 ASP A C 1
ATOM 589 O O . ASP A 1 71 ? 7.712 -5.845 -12.359 1.00 94.62 71 ASP A O 1
ATOM 593 N N . GLU A 1 72 ? 8.525 -7.604 -11.230 1.00 89.69 72 GLU A N 1
ATOM 594 C CA . GLU A 1 72 ? 9.930 -7.270 -11.460 1.00 89.69 72 GLU A CA 1
ATOM 595 C C . GLU A 1 72 ? 10.451 -7.698 -12.844 1.00 89.69 72 GLU A C 1
ATOM 597 O O . GLU A 1 72 ? 11.625 -7.469 -13.142 1.00 89.69 72 GLU A O 1
ATOM 602 N N . ARG A 1 73 ? 9.613 -8.271 -13.728 1.00 89.44 73 ARG A N 1
ATOM 603 C CA . ARG A 1 73 ? 10.051 -8.726 -15.066 1.00 89.44 73 ARG A CA 1
ATOM 604 C C . ARG A 1 73 ? 10.568 -7.588 -15.951 1.00 89.44 73 ARG A C 1
ATOM 606 O O . ARG A 1 73 ? 11.417 -7.828 -16.807 1.00 89.44 73 ARG A O 1
ATOM 613 N N . LYS A 1 74 ? 10.051 -6.364 -15.774 1.00 79.69 74 LYS A N 1
ATOM 614 C CA . LYS A 1 74 ? 10.490 -5.163 -16.517 1.00 79.69 74 LYS A CA 1
ATOM 615 C C . LYS A 1 74 ? 11.582 -4.390 -15.783 1.00 79.69 74 LYS A C 1
ATOM 617 O O . LYS A 1 74 ? 12.586 -4.020 -16.388 1.00 79.69 74 LYS A O 1
ATOM 622 N N . ALA A 1 75 ? 11.372 -4.120 -14.498 1.00 83.69 75 ALA A N 1
ATOM 623 C CA . ALA A 1 75 ? 12.297 -3.380 -13.654 1.00 83.69 75 ALA A CA 1
ATOM 624 C C . ALA A 1 75 ? 12.212 -3.898 -12.216 1.00 83.69 75 ALA A C 1
ATOM 626 O O . ALA A 1 75 ? 11.139 -3.919 -11.619 1.00 83.69 75 ALA A O 1
ATOM 627 N N . GLY A 1 76 ? 13.356 -4.286 -11.653 1.00 86.19 76 GLY A N 1
ATOM 628 C CA . GLY A 1 76 ? 13.430 -4.726 -10.264 1.00 86.19 76 GLY A CA 1
ATOM 629 C C . GLY A 1 76 ? 13.257 -3.569 -9.281 1.00 86.19 76 GLY A C 1
ATOM 630 O O . GLY A 1 76 ? 13.757 -2.460 -9.499 1.00 86.19 76 GLY A O 1
ATOM 631 N N . VAL A 1 77 ? 12.599 -3.839 -8.160 1.00 90.00 77 VAL A N 1
ATOM 632 C CA . VAL A 1 77 ? 12.457 -2.915 -7.036 1.00 90.00 77 VAL A CA 1
ATOM 633 C C . VAL A 1 77 ? 13.763 -2.919 -6.237 1.00 90.00 77 VAL A C 1
ATOM 635 O O . VAL A 1 77 ? 14.198 -3.938 -5.695 1.00 90.00 77 VAL A O 1
ATOM 638 N N . SER A 1 78 ? 14.405 -1.755 -6.154 1.00 89.94 78 SER A N 1
ATOM 639 C CA . SER A 1 78 ? 15.617 -1.522 -5.371 1.00 89.94 78 SER A CA 1
ATOM 640 C C . SER A 1 78 ? 15.320 -1.037 -3.946 1.00 89.94 78 SER A C 1
ATOM 642 O O . SER A 1 78 ? 14.166 -0.867 -3.537 1.00 89.94 78 SER A O 1
ATOM 644 N N . GLY A 1 79 ? 16.379 -0.790 -3.168 1.00 90.06 79 GLY A N 1
ATOM 645 C CA . GLY A 1 79 ? 16.259 -0.222 -1.822 1.00 90.06 79 GLY A CA 1
ATOM 646 C C . GLY A 1 79 ? 15.551 1.135 -1.822 1.00 90.06 79 GLY A C 1
ATOM 647 O O . GLY A 1 79 ? 14.592 1.316 -1.083 1.00 90.06 79 GLY A O 1
ATOM 648 N N . CYS A 1 80 ? 15.920 2.050 -2.727 1.00 88.62 80 CYS A N 1
ATOM 649 C CA . CYS A 1 80 ? 15.308 3.382 -2.782 1.00 88.62 80 CYS A CA 1
ATOM 650 C C . CYS A 1 80 ? 13.817 3.345 -3.152 1.00 88.62 80 CYS A C 1
ATOM 652 O O . CYS A 1 80 ? 13.030 4.116 -2.605 1.00 88.62 80 CYS A O 1
ATOM 654 N N . SER A 1 81 ? 13.410 2.452 -4.061 1.00 90.88 81 SER A N 1
ATOM 655 C CA . SER A 1 81 ? 11.988 2.257 -4.380 1.00 90.88 81 SER A CA 1
ATOM 656 C C . SER A 1 81 ? 11.236 1.556 -3.248 1.00 90.88 81 SER A C 1
ATOM 658 O O . SER A 1 81 ? 10.062 1.832 -3.024 1.00 90.88 81 SER A O 1
ATOM 660 N N . THR A 1 82 ? 11.904 0.686 -2.489 1.00 94.25 82 THR A N 1
ATOM 661 C CA . THR A 1 82 ? 11.315 0.118 -1.269 1.00 94.25 82 THR A CA 1
ATOM 662 C C . THR A 1 82 ? 11.094 1.218 -0.229 1.00 94.25 82 THR A C 1
ATOM 664 O O . THR A 1 82 ? 9.999 1.333 0.319 1.00 94.25 82 THR A O 1
ATOM 667 N N . ASP A 1 83 ? 12.073 2.097 -0.014 1.00 95.50 83 ASP A N 1
ATOM 668 C CA . ASP A 1 83 ? 11.961 3.210 0.932 1.00 95.50 83 ASP A CA 1
ATOM 669 C C . ASP A 1 83 ? 10.833 4.181 0.561 1.00 95.50 83 ASP A C 1
ATOM 671 O O . ASP A 1 83 ? 10.120 4.662 1.447 1.00 95.50 83 ASP A O 1
ATOM 675 N N . SER A 1 84 ? 10.625 4.449 -0.736 1.00 95.81 84 SER A N 1
ATOM 676 C CA . SER A 1 84 ? 9.516 5.298 -1.186 1.00 95.81 84 SER A CA 1
ATOM 677 C C . SER A 1 84 ? 8.155 4.668 -0.888 1.00 95.81 84 SER A C 1
ATOM 679 O O . SER A 1 84 ? 7.270 5.374 -0.403 1.00 95.81 84 SER A O 1
ATOM 681 N N . SER A 1 85 ? 8.009 3.349 -1.067 1.00 96.94 85 SER A N 1
ATOM 682 C CA . SER A 1 85 ? 6.787 2.625 -0.686 1.00 96.94 85 SER A CA 1
ATOM 683 C C . SER A 1 85 ? 6.533 2.680 0.822 1.00 96.94 85 SER A C 1
ATOM 685 O O . SER A 1 85 ? 5.438 3.026 1.260 1.00 96.94 85 SER A O 1
ATOM 687 N N . VAL A 1 86 ? 7.564 2.467 1.646 1.00 97.88 86 VAL A N 1
ATOM 688 C CA . VAL A 1 86 ? 7.446 2.543 3.110 1.00 97.88 86 VAL A CA 1
ATOM 689 C C . VAL A 1 86 ? 7.085 3.958 3.556 1.00 97.88 86 VAL A C 1
ATOM 691 O O . VAL A 1 86 ? 6.266 4.132 4.460 1.00 97.88 86 VAL A O 1
ATOM 694 N N . ARG A 1 87 ? 7.671 4.985 2.932 1.00 98.12 87 ARG A N 1
ATOM 695 C CA . ARG A 1 87 ? 7.338 6.385 3.216 1.00 98.12 87 ARG A CA 1
ATOM 696 C C . ARG A 1 87 ? 5.890 6.701 2.853 1.00 98.12 87 ARG A C 1
ATOM 698 O O . ARG A 1 87 ? 5.214 7.339 3.652 1.00 98.12 87 ARG A O 1
ATOM 705 N N . PHE A 1 88 ? 5.417 6.232 1.702 1.00 98.31 88 PHE A N 1
ATOM 706 C CA . PHE A 1 88 ? 4.022 6.379 1.300 1.00 98.31 88 PHE A CA 1
ATOM 707 C C . PHE A 1 88 ? 3.065 5.765 2.335 1.00 98.31 88 PHE A C 1
ATOM 709 O O . PHE A 1 88 ? 2.141 6.440 2.786 1.00 98.31 88 PHE A O 1
ATOM 716 N N . ILE A 1 89 ? 3.342 4.545 2.809 1.00 98.62 89 ILE A N 1
ATOM 717 C CA . ILE A 1 89 ? 2.531 3.887 3.849 1.00 98.62 89 ILE A CA 1
ATOM 718 C C . ILE A 1 89 ? 2.553 4.664 5.174 1.00 98.62 89 ILE A C 1
ATOM 720 O O . ILE A 1 89 ? 1.525 4.780 5.837 1.00 98.62 89 ILE A O 1
ATOM 724 N N . LYS A 1 90 ? 3.695 5.246 5.566 1.00 98.44 90 LYS A N 1
ATOM 725 C CA . LYS A 1 90 ? 3.761 6.125 6.749 1.00 98.44 90 LYS A CA 1
ATOM 726 C C . LYS A 1 90 ? 2.873 7.358 6.589 1.00 98.44 90 LYS A C 1
ATOM 728 O O . LYS A 1 90 ? 2.118 7.671 7.501 1.00 98.44 90 LYS A O 1
ATOM 733 N N . THR A 1 91 ? 2.911 8.007 5.425 1.00 98.44 91 THR A N 1
ATOM 734 C CA . THR A 1 91 ? 2.047 9.158 5.126 1.00 98.44 91 THR A CA 1
ATOM 735 C C . THR A 1 91 ? 0.565 8.779 5.133 1.00 98.44 91 THR A C 1
ATOM 737 O O . THR A 1 91 ? -0.246 9.546 5.647 1.00 98.44 91 THR A O 1
ATOM 740 N N . LEU A 1 92 ? 0.196 7.592 4.636 1.00 98.44 92 LEU A N 1
ATOM 741 C CA . LEU A 1 92 ? -1.163 7.061 4.798 1.00 98.44 92 LEU A CA 1
ATOM 742 C C . LEU A 1 92 ? -1.528 6.900 6.281 1.00 98.44 92 LEU A C 1
ATOM 744 O O . LEU A 1 92 ? -2.589 7.355 6.700 1.00 98.44 92 LEU A O 1
ATOM 748 N N . GLY A 1 93 ? -0.644 6.293 7.078 1.00 98.38 93 GLY A N 1
ATOM 749 C CA . GLY A 1 93 ? -0.857 6.100 8.515 1.00 98.3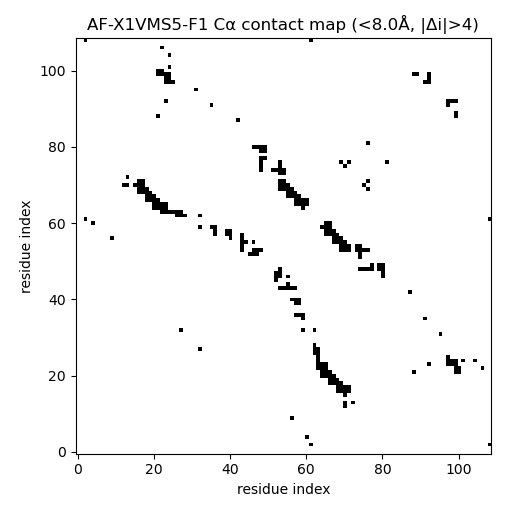8 93 GLY A CA 1
ATOM 750 C C . GLY A 1 93 ? -1.108 7.414 9.254 1.00 98.38 93 GLY A C 1
ATOM 751 O O . GLY A 1 93 ? -2.086 7.541 9.988 1.00 98.38 93 GLY A O 1
ATOM 752 N N . GLU A 1 94 ? -0.281 8.425 8.986 1.00 98.44 94 GLU A N 1
ATOM 753 C CA . GLU A 1 94 ? -0.438 9.779 9.528 1.00 98.44 94 GLU A CA 1
ATOM 754 C C . GLU A 1 94 ? -1.761 10.423 9.092 1.00 98.44 94 GLU A C 1
ATOM 756 O O . GLU 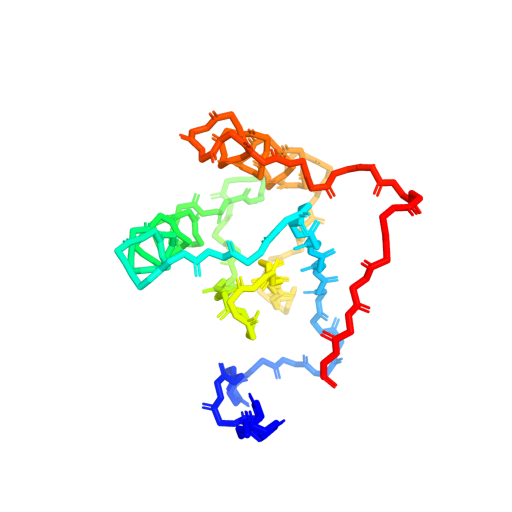A 1 94 ? -2.484 10.962 9.930 1.00 98.44 94 GLU A O 1
ATOM 761 N N . ARG A 1 95 ? -2.107 10.334 7.800 1.00 98.44 95 ARG A N 1
ATOM 762 C CA . ARG A 1 95 ? -3.323 10.939 7.234 1.00 98.44 95 ARG A CA 1
ATOM 763 C C . ARG A 1 95 ? -4.599 10.397 7.872 1.00 98.44 95 ARG A C 1
ATOM 765 O O . ARG A 1 95 ? -5.505 11.173 8.163 1.00 98.44 95 ARG A O 1
ATOM 772 N N . PHE A 1 96 ? -4.667 9.085 8.078 1.00 98.38 96 PHE A N 1
ATOM 773 C CA . PHE A 1 96 ? -5.866 8.409 8.582 1.00 98.38 96 PHE A CA 1
ATOM 774 C C . PHE A 1 96 ? -5.827 8.129 10.091 1.00 98.38 96 PHE A C 1
ATOM 776 O O . PHE A 1 96 ? -6.768 7.548 10.640 1.00 98.38 96 PHE A O 1
ATOM 783 N N . GLY A 1 97 ? -4.754 8.531 10.780 1.00 98.12 97 GLY A N 1
ATOM 784 C CA . GLY A 1 97 ? -4.585 8.296 12.214 1.00 98.12 97 GLY A CA 1
ATOM 785 C C . GLY A 1 97 ? -4.558 6.807 12.565 1.00 98.12 97 GLY A C 1
ATOM 786 O O . GLY A 1 97 ? -5.196 6.385 13.532 1.00 98.12 97 GLY A O 1
ATOM 787 N N . VAL A 1 9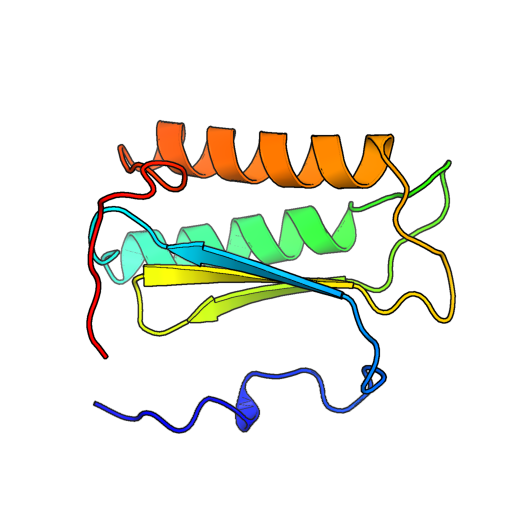8 ? -3.869 6.003 11.755 1.00 98.12 98 VAL A N 1
ATOM 788 C CA . VAL A 1 98 ? -3.736 4.551 11.931 1.00 98.12 98 VAL A CA 1
ATOM 789 C C . VAL A 1 98 ? -2.273 4.132 11.967 1.00 98.12 98 VAL A C 1
ATOM 791 O O . VAL A 1 98 ? -1.388 4.838 11.487 1.00 98.12 98 VAL A O 1
ATOM 794 N N . ASP A 1 99 ? -2.020 2.950 12.520 1.00 97.50 99 ASP A N 1
ATOM 795 C CA . ASP A 1 99 ? -0.684 2.367 12.578 1.00 97.50 99 ASP A CA 1
ATOM 796 C C . ASP A 1 99 ? -0.612 1.109 11.707 1.00 97.50 99 ASP A C 1
ATOM 798 O O . ASP A 1 99 ? -1.380 0.168 11.909 1.00 97.50 99 ASP A O 1
ATOM 802 N N . PHE A 1 100 ? 0.324 1.107 10.756 1.00 98.00 100 PHE A N 1
ATOM 803 C CA . PHE A 1 100 ? 0.619 -0.014 9.859 1.00 98.00 100 PHE A CA 1
ATOM 804 C C . PHE A 1 100 ? 1.830 -0.858 10.291 1.00 98.00 100 PHE A C 1
ATOM 806 O O . PHE A 1 100 ? 2.118 -1.889 9.684 1.00 98.00 100 PHE A O 1
ATOM 813 N N . PHE A 1 101 ? 2.590 -0.406 11.293 1.00 97.38 101 PHE A N 1
ATOM 814 C CA . PHE A 1 101 ? 3.907 -0.947 11.639 1.00 97.38 101 PHE A CA 1
ATOM 815 C C . PHE A 1 101 ? 3.969 -1.571 13.033 1.00 97.38 101 PHE A C 1
ATOM 817 O O . PHE A 1 101 ? 4.970 -2.219 13.360 1.00 97.38 101 PHE A O 1
ATOM 824 N N . ASN A 1 102 ? 2.914 -1.447 13.840 1.00 95.31 102 ASN A N 1
ATOM 825 C CA . ASN A 1 102 ? 2.816 -2.204 15.078 1.00 95.31 102 ASN A CA 1
ATOM 826 C C . ASN A 1 102 ? 2.597 -3.703 14.806 1.00 95.31 102 ASN A C 1
ATOM 828 O O . ASN A 1 102 ? 1.498 -4.161 14.493 1.00 95.31 102 ASN A O 1
ATOM 832 N N . ARG A 1 103 ? 3.666 -4.480 15.009 1.00 91.81 103 ARG A N 1
ATOM 833 C CA . ARG A 1 103 ? 3.714 -5.934 14.792 1.00 91.81 103 ARG A CA 1
ATOM 834 C C . ARG A 1 103 ? 2.955 -6.759 15.835 1.00 91.81 103 ARG A C 1
ATOM 836 O O . ARG A 1 103 ? 2.880 -7.972 15.681 1.00 91.81 103 ARG A O 1
ATOM 843 N N . THR A 1 104 ? 2.442 -6.142 16.901 1.00 94.94 104 THR A N 1
ATOM 844 C CA . THR A 1 104 ? 1.640 -6.837 17.921 1.00 94.94 104 THR A CA 1
ATOM 845 C C . THR A 1 104 ? 0.137 -6.733 17.668 1.00 94.94 104 THR A C 1
ATOM 847 O O . THR A 1 104 ? -0.635 -7.414 18.341 1.00 94.94 104 THR A O 1
ATOM 850 N N . ASN A 1 105 ? -0.289 -5.925 16.690 1.00 92.19 105 ASN A N 1
ATOM 851 C CA . ASN A 1 105 ? -1.694 -5.825 16.314 1.00 92.19 105 ASN A CA 1
ATOM 852 C C . ASN A 1 105 ? -2.167 -7.120 15.647 1.00 92.19 105 ASN A C 1
ATOM 854 O O . ASN A 1 105 ? -1.558 -7.599 14.691 1.00 92.19 105 ASN A O 1
ATOM 858 N N . LEU A 1 106 ? -3.308 -7.634 16.103 1.00 93.38 106 LEU A N 1
ATOM 859 C CA . LEU A 1 106 ? -3.988 -8.774 15.496 1.00 93.38 106 LEU A CA 1
ATOM 860 C C . LEU A 1 106 ? -5.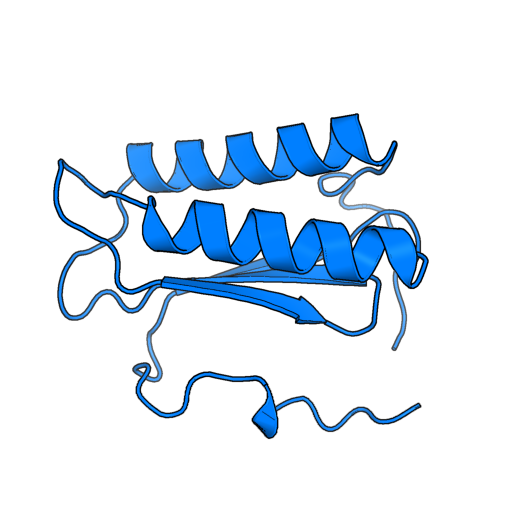204 -8.288 14.709 1.00 93.38 106 LEU A C 1
ATOM 862 O O . LEU A 1 106 ? -5.981 -7.473 15.204 1.00 93.38 106 LEU A O 1
ATOM 866 N N . ALA A 1 107 ? -5.373 -8.820 13.504 1.00 91.00 107 ALA A N 1
ATOM 867 C CA . ALA A 1 107 ? -6.562 -8.637 12.687 1.00 91.00 107 ALA A CA 1
ATOM 868 C C . ALA A 1 107 ? -7.130 -10.000 12.287 1.00 91.00 107 ALA A C 1
ATOM 870 O O . ALA A 1 107 ? -6.405 -10.993 12.202 1.00 91.00 107 ALA A O 1
ATOM 871 N N . PHE A 1 108 ? -8.435 -10.030 12.044 1.00 87.75 108 PHE A N 1
ATOM 872 C CA . PHE A 1 108 ? -9.168 -11.216 11.625 1.00 87.75 108 PHE A CA 1
ATOM 873 C C . PHE A 1 108 ? -9.963 -10.878 10.368 1.00 87.75 108 PHE A C 1
ATOM 875 O O . PHE A 1 108 ? -10.409 -9.740 10.210 1.00 87.75 108 PHE A O 1
ATOM 882 N N . LEU A 1 109 ? -10.117 -11.875 9.501 1.00 84.12 109 LEU A N 1
ATOM 883 C CA . LEU A 1 109 ? -10.996 -11.836 8.341 1.00 84.12 109 LEU A CA 1
ATOM 884 C C . LEU A 1 109 ? -12.294 -12.552 8.714 1.00 84.12 109 LEU A C 1
ATOM 886 O O . LEU A 1 109 ? -12.243 -13.781 8.934 1.00 84.12 109 LEU A O 1
#

Foldseek 3Di:
DDPPCVVVDDPPADPPKDKDKFFKLDFDDPVLQVVQQVLQVVCQQVQDDPNHRWNKDWHDPPRTITMIITRPPPHDHDPVSVVSVVVSVVVSCVVVVIDRPPPPRDDDD

pLDDT: mean 94.35, std 5.04, range [67.62, 98.62]

Organism: NCBI:txid412755

Sequence (109 aa):
MNLDYKHLLPESFADDSRVWVYQSSRLFSLAEALEIEELLNKFTAEWRSHGAEVDAYGNLFFWQFVVLMADERKAGVSGCSTDSSVRFIKTLGERFGVDFFNRTNLAFL

Mean predicted aligned error: 3.1 Å

Radius of gyration: 13.8 Å; Cα contacts (8 Å, |Δi|>4): 142; chains: 1; bounding box: 35×27×34 Å

Solvent-accessible surface area (backbone atoms only — not comparable to full-atom values): 6470 Å² total; per-residue (Å²): 133,86,81,84,57,69,89,77,51,73,85,85,57,56,95,83,36,49,75,47,80,34,53,41,72,52,75,53,52,74,71,54,43,57,54,47,41,54,52,30,50,51,48,29,77,68,35,45,26,99,84,41,66,36,52,46,45,43,47,68,44,92,47,31,32,43,34,41,37,37,30,47,90,86,33,61,79,43,70,70,32,47,50,51,52,54,48,50,52,49,53,51,22,64,74,73,74,43,46,56,76,65,85,83,70,84,86,85,133

Secondary structure (DSSP, 8-state):
-----GGGS-TTS-TT-EEEEEE-SSPPPHHHHHHHHHHHHHHHHH-EETTEEPEEEEEEETTTEEEEEEETTTS---HHHHHHHHHHHHHHHHHHT--S--TT-----